Protein AF-A0A916QSP8-F1 (afdb_monomer_lite)

Sequence (51 aa):
MERVADLILWPGTKICEHLDIDPKGDLGLLRSFFNMLFWLPLGLIVVWMFN

Structure (mmCIF, N/CA/C/O backbone):
data_AF-A0A916QSP8-F1
#
_entry.id   AF-A0A916QSP8-F1
#
loop_
_atom_site.group_PDB
_atom_site.id
_atom_site.type_symbol
_atom_site.label_atom_id
_atom_site.label_alt_id
_atom_site.label_comp_id
_atom_site.label_asym_id
_atom_site.label_entity_id
_atom_site.label_seq_id
_atom_site.pdbx_PDB_ins_code
_atom_site.Cartn_x
_atom_site.Cartn_y
_atom_site.Cartn_z
_atom_site.occupancy
_atom_site.B_iso_or_equiv
_atom_site.auth_seq_id
_atom_site.auth_comp_id
_atom_site.auth_asym_id
_atom_site.auth_atom_id
_atom_site.pdbx_PDB_model_num
ATOM 1 N N . MET A 1 1 ? -5.407 -17.659 -3.889 1.00 52.97 1 MET A N 1
ATOM 2 C CA . MET A 1 1 ? -5.009 -16.575 -2.959 1.00 52.97 1 MET A CA 1
ATOM 3 C C . MET A 1 1 ? -4.382 -15.366 -3.668 1.00 52.97 1 MET A C 1
ATOM 5 O O . MET A 1 1 ? -4.031 -14.410 -2.997 1.00 52.97 1 MET A O 1
ATOM 9 N N . GLU A 1 2 ? -4.300 -15.341 -5.004 1.00 61.03 2 GLU A N 1
ATOM 10 C CA . GLU A 1 2 ? -3.640 -14.252 -5.754 1.00 61.03 2 GLU A CA 1
ATOM 11 C C . GLU A 1 2 ? -4.453 -12.947 -5.787 1.00 61.03 2 GLU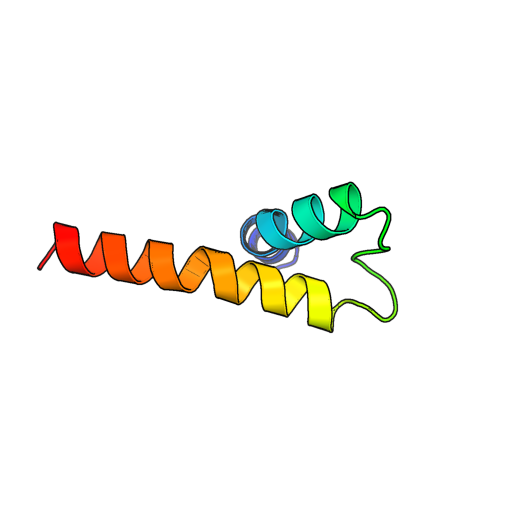 A C 1
ATOM 13 O O . GLU A 1 2 ? -3.903 -11.864 -5.640 1.00 61.03 2 GLU A O 1
ATOM 18 N N . ARG A 1 3 ? -5.788 -13.033 -5.873 1.00 70.38 3 ARG A N 1
ATOM 19 C CA . ARG A 1 3 ? -6.649 -11.848 -6.047 1.00 70.38 3 ARG A CA 1
ATOM 20 C C . ARG A 1 3 ? -6.680 -10.895 -4.851 1.00 70.38 3 ARG A C 1
ATOM 22 O O . ARG A 1 3 ? -6.794 -9.693 -5.040 1.00 70.38 3 ARG A O 1
ATOM 29 N N . VAL A 1 4 ? -6.592 -11.423 -3.629 1.00 76.56 4 VAL A N 1
ATOM 30 C CA . VAL A 1 4 ? -6.595 -10.600 -2.404 1.00 76.56 4 VAL A CA 1
ATOM 31 C C . VAL A 1 4 ? -5.238 -9.929 -2.213 1.00 76.56 4 VAL A C 1
ATOM 33 O O . VAL A 1 4 ? -5.178 -8.748 -1.886 1.00 76.56 4 VAL A O 1
ATOM 36 N N . ALA A 1 5 ? -4.156 -10.665 -2.477 1.00 77.88 5 ALA A N 1
ATOM 37 C CA . ALA A 1 5 ? -2.806 -10.124 -2.428 1.00 77.88 5 ALA A CA 1
ATOM 38 C C . ALA A 1 5 ? -2.629 -8.985 -3.442 1.00 77.88 5 ALA A C 1
ATOM 40 O O . ALA A 1 5 ? -2.114 -7.935 -3.078 1.00 77.88 5 ALA A O 1
ATOM 41 N N . ASP A 1 6 ? -3.123 -9.134 -4.674 1.00 79.25 6 ASP A N 1
ATOM 42 C CA . ASP A 1 6 ? -3.047 -8.062 -5.673 1.00 79.25 6 ASP A CA 1
ATOM 43 C C . ASP A 1 6 ? -3.841 -6.812 -5.282 1.00 79.25 6 ASP A C 1
ATOM 45 O O . ASP A 1 6 ? -3.382 -5.702 -5.540 1.00 79.25 6 ASP A O 1
ATOM 49 N N . LEU A 1 7 ? -4.985 -6.974 -4.611 1.00 83.00 7 LEU A N 1
ATOM 50 C CA . LEU A 1 7 ? -5.779 -5.858 -4.089 1.00 83.00 7 LEU A CA 1
ATOM 51 C C . LEU A 1 7 ? -5.031 -5.089 -2.994 1.00 83.00 7 LEU A C 1
ATOM 53 O O . LEU A 1 7 ? -4.959 -3.863 -3.040 1.00 83.00 7 LEU A O 1
ATOM 57 N N . ILE A 1 8 ? -4.433 -5.802 -2.038 1.00 84.00 8 ILE A N 1
ATOM 58 C CA . ILE A 1 8 ? -3.660 -5.189 -0.948 1.00 84.00 8 ILE A CA 1
ATOM 59 C C . ILE A 1 8 ? -2.373 -4.557 -1.486 1.00 84.00 8 ILE A C 1
ATOM 61 O O . ILE A 1 8 ? -1.946 -3.510 -1.005 1.00 84.00 8 ILE A O 1
ATOM 65 N N . LEU A 1 9 ? -1.755 -5.173 -2.495 1.00 87.44 9 LEU A N 1
ATOM 66 C CA . LEU A 1 9 ? -0.493 -4.710 -3.056 1.00 87.44 9 LEU A CA 1
ATOM 67 C C . LEU A 1 9 ? -0.654 -3.662 -4.173 1.00 87.44 9 LEU A C 1
ATOM 69 O O . LEU A 1 9 ? 0.354 -3.173 -4.702 1.00 87.44 9 LEU A O 1
ATOM 73 N N . TRP A 1 10 ? -1.890 -3.339 -4.565 1.00 88.69 10 TRP A N 1
ATOM 74 C CA . TRP A 1 10 ? -2.213 -2.391 -5.634 1.00 88.69 10 TRP A CA 1
ATOM 75 C C . TRP A 1 10 ? -1.627 -0.983 -5.427 1.00 88.69 10 TRP A C 1
ATOM 77 O O . TRP A 1 10 ? -1.051 -0.473 -6.390 1.00 88.69 10 TRP A O 1
ATOM 87 N N . PRO A 1 11 ? -1.665 -0.373 -4.221 1.00 87.94 11 PRO A N 1
ATOM 88 C CA . PRO A 1 11 ? -1.113 0.96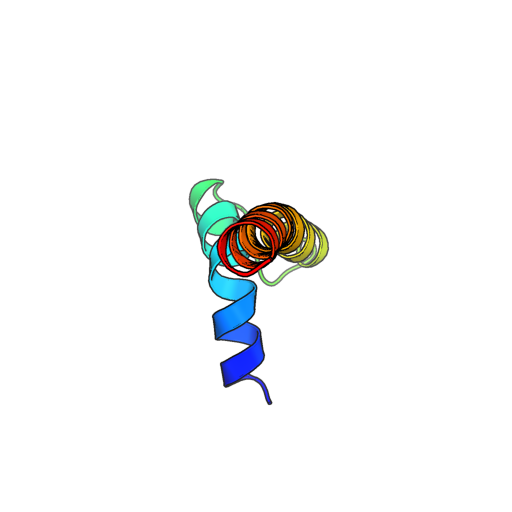7 -4.001 1.00 87.94 11 PRO A CA 1
ATOM 89 C C . PRO A 1 11 ? 0.367 1.056 -4.390 1.00 87.94 11 PRO A C 1
ATOM 91 O O . PRO A 1 11 ? 0.759 1.904 -5.189 1.00 87.94 11 PRO A O 1
ATOM 94 N N . GLY A 1 12 ? 1.181 0.116 -3.906 1.00 87.88 12 GLY A N 1
ATOM 95 C CA . GLY A 1 12 ? 2.599 0.032 -4.248 1.00 87.88 12 GLY A CA 1
ATOM 96 C C . GLY A 1 12 ? 2.840 -0.280 -5.725 1.00 87.88 12 GLY A C 1
ATOM 97 O O . GLY A 1 12 ? 3.802 0.215 -6.299 1.00 87.88 12 GLY A O 1
ATOM 98 N N . THR A 1 13 ? 1.938 -1.030 -6.371 1.00 89.19 13 THR A N 1
ATOM 99 C CA . THR A 1 13 ? 2.010 -1.300 -7.822 1.00 89.19 13 THR A CA 1
ATOM 100 C C . THR A 1 13 ? 1.828 -0.014 -8.617 1.00 89.19 13 THR A C 1
ATOM 102 O O . THR A 1 13 ? 2.611 0.263 -9.517 1.00 89.19 13 THR A O 1
ATOM 105 N N . LYS A 1 14 ? 0.835 0.803 -8.248 1.00 89.38 14 LYS A N 1
ATOM 106 C CA . LYS A 1 14 ? 0.545 2.075 -8.918 1.00 89.38 14 LYS A CA 1
ATOM 107 C C . LYS A 1 14 ? 1.662 3.096 -8.754 1.00 89.38 14 LYS A C 1
ATOM 109 O O . LYS A 1 14 ? 1.950 3.827 -9.694 1.00 89.38 14 LYS A O 1
ATOM 114 N N . ILE A 1 15 ? 2.297 3.134 -7.584 1.00 88.38 15 ILE A N 1
ATOM 115 C CA . ILE A 1 15 ? 3.431 4.030 -7.333 1.00 88.38 15 ILE A CA 1
ATOM 116 C C . ILE A 1 15 ? 4.650 3.598 -8.158 1.00 88.38 15 ILE A C 1
ATOM 118 O O . ILE A 1 15 ? 5.280 4.444 -8.781 1.00 88.38 15 ILE A O 1
ATOM 122 N N . CYS A 1 16 ? 4.951 2.299 -8.228 1.00 88.31 16 CYS A N 1
ATOM 123 C CA . CYS A 1 16 ? 6.010 1.790 -9.102 1.00 88.31 16 CYS A CA 1
ATOM 124 C C . CYS A 1 16 ? 5.725 2.080 -10.589 1.00 88.31 16 CYS A C 1
ATOM 126 O O . CYS A 1 16 ? 6.606 2.593 -11.269 1.00 88.31 16 CYS A O 1
ATOM 128 N N . GLU A 1 17 ? 4.493 1.860 -11.069 1.00 87.81 17 GLU A N 1
ATOM 129 C CA . GLU A 1 17 ? 4.083 2.212 -12.442 1.00 87.81 17 GLU A CA 1
ATOM 130 C C . GLU A 1 17 ? 4.236 3.714 -12.729 1.00 87.81 17 GLU A C 1
ATOM 132 O O . GLU A 1 17 ? 4.665 4.100 -13.811 1.00 87.81 17 GLU A O 1
ATOM 137 N N . HIS A 1 18 ? 3.909 4.574 -11.761 1.00 88.12 18 HIS A N 1
ATOM 138 C CA . HIS A 1 18 ? 4.066 6.022 -11.907 1.00 88.12 18 HIS A CA 1
ATOM 139 C C . HIS A 1 18 ? 5.534 6.457 -12.009 1.00 88.12 18 HIS A C 1
ATOM 141 O O . HIS A 1 18 ? 5.837 7.479 -12.619 1.00 88.12 18 HIS A O 1
ATOM 147 N N . LEU A 1 19 ? 6.439 5.684 -11.413 1.00 87.62 19 LEU A N 1
ATOM 148 C CA . LEU A 1 19 ? 7.878 5.925 -11.436 1.00 87.62 19 LEU A CA 1
ATOM 149 C C . LEU A 1 19 ? 8.577 5.256 -12.633 1.00 87.62 19 LEU A C 1
ATOM 151 O O . LEU A 1 19 ? 9.802 5.286 -12.686 1.00 87.62 19 LEU A O 1
ATOM 155 N N . ASP A 1 20 ? 7.821 4.667 -13.570 1.00 85.06 20 ASP A N 1
ATOM 156 C CA . ASP A 1 20 ? 8.333 3.880 -14.706 1.00 85.06 20 ASP A CA 1
ATOM 157 C C . ASP A 1 20 ? 9.200 2.683 -14.259 1.00 85.06 20 ASP A C 1
ATOM 159 O O . ASP A 1 20 ? 10.167 2.279 -14.903 1.00 85.06 20 ASP A O 1
ATOM 163 N N . ILE A 1 21 ? 8.859 2.121 -13.095 1.00 83.44 21 ILE A N 1
ATOM 164 C CA . ILE A 1 21 ? 9.555 1.001 -12.465 1.00 83.44 21 ILE A CA 1
ATOM 165 C C . ILE A 1 21 ? 8.718 -0.266 -12.615 1.00 83.44 21 ILE A C 1
ATOM 167 O O . ILE A 1 21 ? 7.549 -0.280 -12.231 1.00 83.44 21 ILE A O 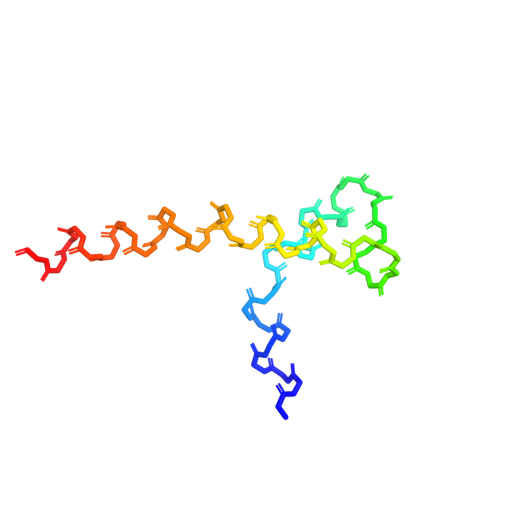1
ATOM 171 N N . ASP A 1 22 ? 9.335 -1.362 -13.071 1.00 79.88 22 ASP A N 1
ATOM 172 C CA . ASP A 1 22 ? 8.655 -2.655 -13.151 1.00 79.88 22 ASP A CA 1
ATOM 173 C C . ASP A 1 22 ? 8.310 -3.198 -11.742 1.00 79.88 22 ASP A C 1
ATOM 175 O O . ASP A 1 22 ? 9.208 -3.506 -10.950 1.00 79.88 22 ASP A O 1
ATOM 179 N N . PRO A 1 23 ? 7.015 -3.336 -11.393 1.00 70.25 23 PRO A N 1
ATOM 180 C CA . PRO A 1 23 ? 6.582 -3.730 -10.053 1.00 70.25 23 PRO A CA 1
ATOM 181 C C . PRO A 1 23 ? 6.604 -5.247 -9.805 1.00 70.25 23 PRO A C 1
ATOM 183 O O . PRO A 1 23 ? 6.290 -5.682 -8.690 1.00 70.25 23 PRO A O 1
ATOM 186 N N . LYS A 1 24 ? 6.868 -6.063 -10.834 1.00 71.19 24 LYS A N 1
ATOM 187 C CA . LYS A 1 24 ? 6.752 -7.533 -10.792 1.00 71.19 24 LYS A CA 1
ATOM 188 C C . LYS A 1 24 ? 8.094 -8.257 -10.977 1.00 71.19 24 LYS A C 1
ATOM 190 O O . LYS A 1 24 ? 8.156 -9.441 -10.658 1.00 71.19 24 LYS A O 1
ATOM 195 N N . GLY A 1 25 ? 9.129 -7.572 -11.458 1.00 72.88 25 GLY A N 1
ATOM 196 C CA . GLY A 1 25 ? 10.503 -8.053 -11.595 1.00 72.88 25 GLY A CA 1
ATOM 197 C C . GLY A 1 25 ? 11.308 -7.931 -10.295 1.00 72.88 25 GLY A C 1
ATOM 198 O O . GLY A 1 25 ? 10.761 -8.068 -9.200 1.00 72.88 25 GLY A O 1
ATOM 199 N N . ASP A 1 26 ? 12.606 -7.626 -10.392 1.00 62.91 26 ASP A N 1
ATOM 200 C CA . ASP A 1 26 ? 13.549 -7.527 -9.253 1.00 62.91 26 ASP A CA 1
ATOM 201 C C . ASP A 1 26 ? 13.153 -6.515 -8.155 1.00 62.91 26 ASP A C 1
ATOM 203 O O . ASP A 1 26 ? 13.702 -6.517 -7.052 1.00 62.91 26 ASP A O 1
ATOM 207 N N . LEU A 1 27 ? 12.165 -5.658 -8.416 1.00 67.19 27 LEU A N 1
ATOM 208 C CA . LEU A 1 27 ? 11.730 -4.580 -7.527 1.00 67.19 27 LEU A CA 1
ATOM 209 C C . LEU A 1 27 ? 10.450 -4.915 -6.741 1.00 67.19 27 LEU A C 1
ATOM 211 O O . LEU A 1 27 ? 9.809 -4.026 -6.176 1.00 67.19 27 LEU A O 1
ATOM 215 N N . GLY A 1 28 ? 10.122 -6.204 -6.586 1.00 76.81 28 GLY A N 1
ATOM 216 C CA . GLY A 1 28 ? 9.070 -6.667 -5.666 1.00 76.81 28 GLY A CA 1
ATOM 217 C C . GLY A 1 28 ? 9.264 -6.193 -4.212 1.00 76.81 28 GLY A C 1
ATOM 218 O O . GLY A 1 28 ? 8.287 -5.969 -3.486 1.00 76.81 28 GLY A O 1
ATOM 219 N N . LEU A 1 29 ? 10.514 -5.941 -3.803 1.00 83.38 29 LEU A N 1
ATOM 220 C CA . LEU A 1 29 ? 10.845 -5.304 -2.525 1.00 83.38 29 LEU A CA 1
ATOM 221 C C . LEU A 1 29 ? 10.349 -3.851 -2.463 1.00 83.38 29 LEU A C 1
ATOM 223 O O . LEU A 1 29 ? 9.762 -3.446 -1.461 1.00 83.38 29 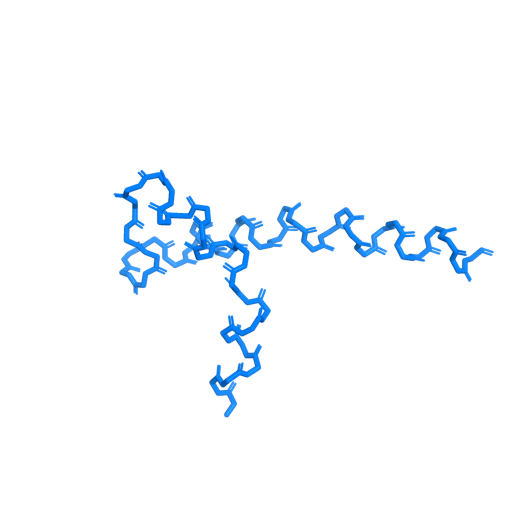LEU A O 1
ATOM 227 N N . LEU A 1 30 ? 10.529 -3.081 -3.538 1.00 86.25 30 LEU A N 1
ATOM 228 C CA . LEU A 1 30 ? 10.113 -1.680 -3.613 1.00 86.25 30 LEU A CA 1
ATOM 229 C C . LEU A 1 30 ? 8.583 -1.552 -3.617 1.00 86.25 30 LEU A C 1
ATOM 231 O O . LEU A 1 30 ? 8.025 -0.737 -2.880 1.00 86.25 30 LEU A O 1
ATOM 235 N N . ARG A 1 31 ? 7.890 -2.427 -4.358 1.00 88.31 31 ARG A N 1
ATOM 236 C CA . ARG A 1 31 ? 6.422 -2.547 -4.306 1.00 88.31 31 ARG A CA 1
ATOM 237 C C . ARG A 1 31 ? 5.939 -2.810 -2.876 1.00 88.31 31 ARG A C 1
ATOM 239 O O . ARG A 1 31 ? 4.976 -2.195 -2.417 1.00 88.31 31 ARG A O 1
ATOM 246 N N . SER A 1 32 ? 6.607 -3.718 -2.164 1.00 87.44 32 SER A N 1
ATOM 247 C CA . SER A 1 32 ? 6.272 -4.057 -0.775 1.00 87.44 32 SER A CA 1
ATOM 248 C C . SER A 1 32 ? 6.557 -2.902 0.190 1.00 87.44 32 SER A C 1
ATOM 250 O O . SER A 1 32 ? 5.744 -2.633 1.073 1.00 87.44 32 SER A O 1
ATOM 252 N N . PHE A 1 33 ? 7.651 -2.165 -0.019 1.00 90.31 33 PHE A N 1
ATOM 253 C CA . PHE A 1 33 ? 8.000 -0.974 0.756 1.00 90.31 33 PHE A CA 1
ATOM 254 C C . PHE A 1 33 ? 6.936 0.125 0.637 1.00 90.31 33 PHE A C 1
ATOM 256 O O . PHE A 1 33 ? 6.453 0.626 1.654 1.00 90.31 33 PHE A O 1
ATOM 263 N N . PHE A 1 34 ? 6.497 0.449 -0.583 1.00 90.44 34 PHE A N 1
ATOM 264 C CA . PHE A 1 34 ? 5.432 1.435 -0.788 1.00 90.44 34 PHE A CA 1
ATOM 265 C C . PHE A 1 34 ? 4.098 1.004 -0.174 1.00 90.44 34 PHE A C 1
ATOM 267 O O . PHE A 1 34 ? 3.386 1.832 0.393 1.00 90.44 34 PHE A O 1
ATOM 274 N N . ASN A 1 35 ? 3.768 -0.288 -0.224 1.00 92.19 35 ASN A N 1
ATOM 275 C CA . ASN A 1 35 ? 2.574 -0.794 0.450 1.00 92.19 35 ASN A CA 1
ATOM 276 C C . ASN A 1 35 ? 2.668 -0.647 1.967 1.00 92.19 35 ASN A C 1
ATOM 278 O O . ASN A 1 35 ? 1.705 -0.200 2.582 1.00 92.19 35 ASN A O 1
ATOM 282 N N . MET A 1 36 ? 3.813 -0.959 2.577 1.00 91.88 36 MET A N 1
ATOM 283 C CA . MET A 1 36 ? 4.009 -0.727 4.010 1.00 91.88 36 MET A CA 1
ATOM 284 C C . MET A 1 36 ? 3.824 0.755 4.358 1.00 91.88 36 MET A C 1
ATOM 286 O O . MET A 1 36 ? 3.116 1.079 5.310 1.00 91.88 36 MET A O 1
ATOM 290 N N . LEU A 1 37 ? 4.407 1.650 3.554 1.0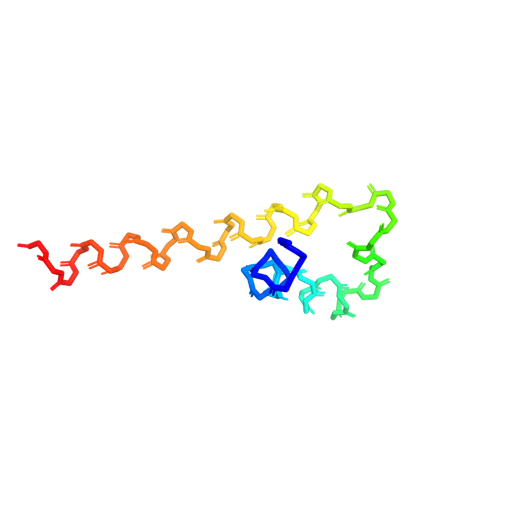0 92.88 37 LEU A N 1
ATOM 291 C CA . LEU A 1 37 ? 4.319 3.095 3.755 1.00 92.88 37 LEU A CA 1
ATOM 292 C C . LEU A 1 37 ? 2.883 3.628 3.629 1.00 92.88 37 LEU A C 1
ATOM 294 O O . LEU A 1 37 ? 2.554 4.624 4.261 1.00 92.88 37 LEU A O 1
ATOM 298 N N . PHE A 1 38 ? 2.027 2.962 2.850 1.00 93.44 38 PHE A N 1
ATOM 299 C CA . PHE A 1 38 ? 0.615 3.313 2.700 1.00 93.44 38 PHE A CA 1
ATOM 300 C C . PHE A 1 38 ? -0.266 2.715 3.809 1.00 93.44 38 PHE A C 1
ATOM 302 O O . PHE A 1 38 ? -1.053 3.421 4.441 1.00 93.44 38 PHE A O 1
ATOM 309 N N . TRP A 1 39 ? -0.131 1.414 4.078 1.00 93.00 39 TRP A N 1
ATOM 310 C CA . TRP A 1 39 ? -1.000 0.696 5.015 1.00 93.00 39 TRP A CA 1
ATOM 311 C C . TRP A 1 39 ? -0.716 1.026 6.478 1.00 93.00 39 TRP A C 1
ATOM 313 O O . TRP A 1 39 ? -1.640 1.004 7.287 1.00 93.00 39 TRP A O 1
ATOM 323 N N . LEU A 1 40 ? 0.527 1.362 6.828 1.00 94.62 40 LEU A N 1
ATOM 324 C CA . LEU A 1 40 ? 0.898 1.730 8.193 1.00 94.62 40 LEU A CA 1
ATOM 325 C C . LEU A 1 40 ? 0.172 2.997 8.691 1.00 94.62 40 LEU A C 1
ATOM 327 O O . LEU A 1 40 ? -0.537 2.902 9.694 1.00 94.62 40 LEU A O 1
ATOM 331 N N . PRO A 1 41 ? 0.285 4.169 8.033 1.00 95.50 41 PRO A N 1
ATOM 332 C CA . PRO A 1 41 ? -0.439 5.359 8.467 1.00 95.50 41 PRO A CA 1
ATOM 333 C C . PRO A 1 41 ? -1.954 5.173 8.363 1.00 95.50 41 PRO A C 1
ATOM 335 O O . PRO A 1 41 ? -2.669 5.622 9.252 1.00 95.50 41 PRO A O 1
ATOM 338 N N . LEU A 1 42 ? -2.453 4.463 7.342 1.00 94.75 42 LEU A N 1
ATOM 339 C CA . LEU A 1 42 ? -3.882 4.167 7.229 1.00 94.75 42 LEU A CA 1
ATOM 340 C C . LEU A 1 42 ? -4.382 3.328 8.416 1.00 94.75 42 LEU A C 1
ATOM 342 O O . LEU A 1 42 ? -5.415 3.645 8.998 1.00 94.75 42 LEU A O 1
ATOM 346 N N . GLY A 1 43 ? -3.629 2.302 8.818 1.00 95.06 43 GLY A N 1
ATOM 347 C CA . GLY A 1 43 ? -3.934 1.479 9.986 1.00 95.06 43 GLY A CA 1
ATOM 348 C C . GLY A 1 43 ? -3.898 2.275 11.289 1.00 95.06 43 GLY A C 1
ATOM 349 O O . GLY A 1 43 ? -4.801 2.135 12.109 1.00 95.06 43 GLY A O 1
ATOM 350 N N . LEU A 1 44 ? -2.913 3.162 11.459 1.00 96.75 44 LEU A N 1
ATOM 351 C CA . LEU A 1 44 ? -2.839 4.051 12.623 1.00 96.75 44 LEU A CA 1
ATOM 352 C C . LEU A 1 44 ? -4.023 5.023 12.685 1.00 96.75 44 LEU A C 1
ATOM 354 O O . LEU A 1 44 ? -4.589 5.204 13.757 1.00 96.75 44 LEU A O 1
ATOM 358 N N . ILE A 1 45 ? -4.431 5.602 11.551 1.00 96.94 45 ILE A N 1
ATOM 359 C CA . ILE A 1 45 ? -5.614 6.473 11.464 1.00 96.94 45 ILE A CA 1
ATOM 360 C C . ILE A 1 45 ? -6.878 5.697 11.844 1.00 96.94 45 ILE A C 1
ATOM 362 O O . ILE A 1 45 ? -7.688 6.195 12.620 1.00 96.94 45 ILE A O 1
ATOM 366 N N . VAL A 1 46 ? -7.037 4.471 11.338 1.00 96.94 46 VAL A N 1
ATOM 367 C CA . VAL A 1 46 ? -8.166 3.601 11.696 1.00 96.94 46 VAL A CA 1
ATOM 368 C C . VAL A 1 46 ? -8.172 3.331 13.200 1.00 96.94 46 VAL A C 1
ATOM 370 O O . VAL A 1 46 ? -9.176 3.599 13.851 1.00 96.94 46 VAL A O 1
ATOM 373 N N . VAL A 1 47 ? -7.058 2.873 13.777 1.00 97.12 47 VAL A N 1
ATOM 374 C CA . VAL A 1 47 ? -6.970 2.624 15.225 1.00 97.12 47 VAL A CA 1
ATOM 375 C C . VAL A 1 47 ? -7.285 3.888 16.019 1.00 97.12 47 VAL A C 1
ATOM 377 O O . VAL A 1 47 ? -8.029 3.812 16.984 1.00 97.12 47 VAL A O 1
ATOM 380 N N . TRP A 1 48 ? -6.777 5.048 15.604 1.00 96.75 48 TRP A N 1
ATOM 381 C CA . TRP A 1 48 ? -7.017 6.313 16.295 1.00 96.75 48 TRP A CA 1
ATOM 382 C C . TRP A 1 48 ? -8.476 6.784 16.229 1.00 96.75 48 TRP A C 1
ATOM 384 O O . TRP A 1 48 ? -8.970 7.351 17.192 1.00 96.75 48 T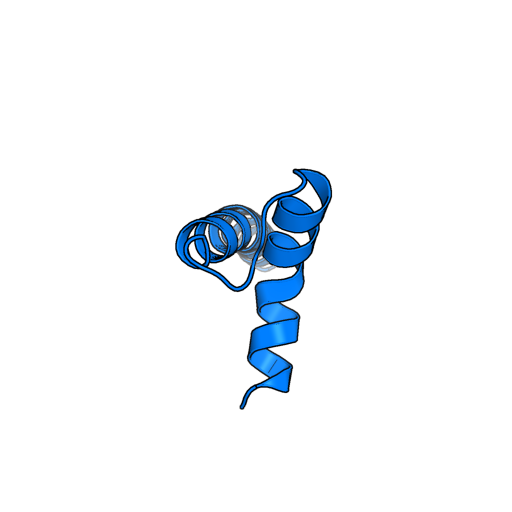RP A O 1
ATOM 394 N N . MET A 1 49 ? -9.183 6.552 15.121 1.00 96.12 49 MET A N 1
ATOM 395 C CA . MET A 1 49 ? -10.596 6.942 15.001 1.00 96.12 49 MET A CA 1
ATOM 396 C C . MET A 1 49 ? -11.551 6.016 15.767 1.00 96.12 49 MET A C 1
ATOM 398 O O . MET A 1 49 ? -12.668 6.427 16.072 1.00 96.12 49 MET A O 1
ATOM 402 N N . PHE A 1 50 ? -11.144 4.772 16.033 1.00 94.19 50 PHE A N 1
ATOM 403 C CA . PHE A 1 50 ? -11.979 3.751 16.678 1.00 94.19 50 PHE A CA 1
ATOM 404 C C . PHE A 1 50 ? -11.559 3.408 18.121 1.00 94.19 50 PHE A C 1
ATOM 406 O O . PHE A 1 50 ? -12.187 2.539 18.727 1.00 94.19 50 PHE A O 1
ATOM 413 N N . ASN A 1 51 ? -10.523 4.061 18.656 1.00 83.38 51 ASN A N 1
ATOM 414 C CA . ASN A 1 51 ? -10.043 3.940 20.038 1.00 83.38 51 ASN A CA 1
ATOM 415 C C . ASN A 1 51 ? -10.368 5.217 20.815 1.00 83.38 51 ASN A C 1
ATOM 417 O O . ASN A 1 51 ? -11.042 5.112 21.861 1.00 83.38 51 ASN A O 1
#

Organism: NCBI:txid2035344

Foldseek 3Di:
DVPVVCVLLVQLCVVCVVVVHDCPPPCVVSSVVRSCVVVVVVVVVVVVVVD

pLDDT: mean 85.35, std 10.13, range [52.97, 97.12]

Secondary structure (DSSP, 8-state):
-HHHHHHHHHHHHHHHHHTT--SSSTTHHHHHHHHHHHHHHHHHHHHHHH-

Radius of gyration: 12.47 Å; chains: 1; bounding box: 26×24×35 Å